Protein AF-A0A8T4FN32-F1 (afdb_monomer)

Structure (mmCIF, N/CA/C/O backbone):
data_AF-A0A8T4FN32-F1
#
_entry.id   AF-A0A8T4FN32-F1
#
loop_
_atom_site.group_PDB
_atom_site.id
_atom_site.type_symbol
_atom_site.label_atom_id
_atom_site.label_alt_id
_atom_site.label_comp_id
_atom_site.label_asym_id
_atom_site.label_entity_id
_atom_site.label_seq_id
_atom_site.pd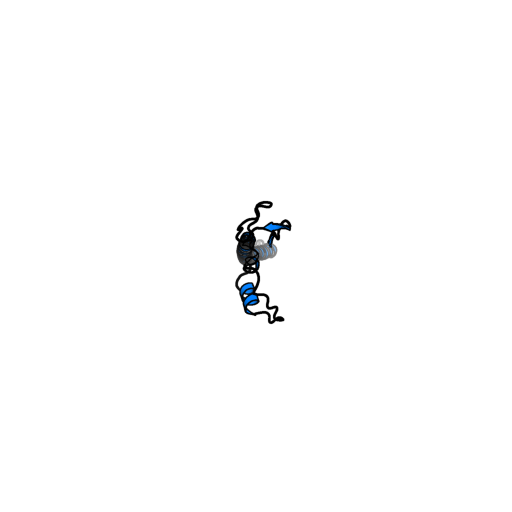bx_PDB_ins_code
_atom_site.Cartn_x
_atom_site.Cartn_y
_atom_site.Cartn_z
_atom_site.occupancy
_atom_site.B_iso_or_equiv
_atom_site.auth_seq_id
_atom_site.auth_comp_id
_atom_site.auth_asym_id
_atom_site.auth_atom_id
_atom_site.pdbx_PDB_model_num
ATOM 1 N N . MET A 1 1 ? -33.193 8.439 41.898 1.00 77.38 1 MET A N 1
ATOM 2 C CA . MET A 1 1 ? -31.961 8.745 41.119 1.00 77.38 1 MET A CA 1
ATOM 3 C C . MET A 1 1 ? -32.369 9.491 39.854 1.00 77.38 1 MET A C 1
ATOM 5 O O . MET A 1 1 ? -33.522 9.363 39.480 1.00 77.38 1 MET A O 1
ATOM 9 N N . TYR A 1 2 ? -31.509 10.287 39.215 1.00 87.06 2 TYR A N 1
ATOM 10 C CA . TYR A 1 2 ? -31.891 11.046 38.011 1.00 87.06 2 TYR A CA 1
ATOM 11 C C . TYR A 1 2 ? -31.246 10.456 36.755 1.00 87.06 2 TYR A C 1
ATOM 13 O O . TYR A 1 2 ? -30.121 9.967 36.799 1.00 87.06 2 TYR A O 1
ATOM 21 N N . CYS A 1 3 ? -31.955 10.499 35.629 1.00 88.06 3 CYS A N 1
ATOM 22 C CA . CYS A 1 3 ? -31.446 10.045 34.343 1.00 88.06 3 CYS A CA 1
ATOM 23 C C . CYS A 1 3 ? -30.294 10.951 33.878 1.00 88.06 3 CYS A C 1
ATOM 25 O O . CYS A 1 3 ? -30.522 12.149 33.706 1.00 88.06 3 CYS A O 1
ATOM 27 N N . PRO A 1 4 ? -29.101 10.409 33.572 1.00 84.56 4 PRO A N 1
ATOM 28 C CA . PRO A 1 4 ? -27.959 11.215 33.132 1.00 84.56 4 PRO A CA 1
ATOM 29 C C . PRO A 1 4 ? -28.173 11.864 31.758 1.00 84.56 4 PRO A C 1
ATOM 31 O O . PRO A 1 4 ? -27.468 12.800 31.405 1.00 84.56 4 PRO A O 1
ATOM 34 N N . ASN A 1 5 ? -29.149 11.383 30.981 1.00 85.56 5 ASN A N 1
ATOM 35 C CA . ASN A 1 5 ? -29.439 11.917 29.653 1.00 85.56 5 ASN A CA 1
ATOM 36 C C . ASN A 1 5 ? -30.462 13.068 29.665 1.00 85.56 5 ASN A C 1
ATOM 38 O O . ASN A 1 5 ? -30.342 14.000 28.883 1.00 85.56 5 ASN A O 1
ATOM 42 N N . CYS A 1 6 ? -31.494 13.007 30.515 1.00 90.69 6 CYS A N 1
ATOM 43 C CA . CYS A 1 6 ? -32.587 13.995 30.485 1.00 90.69 6 CYS A CA 1
ATOM 44 C C . CYS A 1 6 ? -32.938 14.616 31.841 1.00 90.69 6 CYS A C 1
ATOM 46 O O . CYS A 1 6 ? -33.849 15.434 31.912 1.00 90.69 6 CYS A O 1
ATOM 48 N N . GLY A 1 7 ? -32.264 14.215 32.921 1.00 90.00 7 GLY A N 1
ATOM 49 C CA . GLY A 1 7 ? -32.488 14.751 34.262 1.00 90.00 7 GLY A CA 1
ATOM 50 C C . GLY A 1 7 ? -33.802 14.327 34.922 1.00 90.00 7 GLY A C 1
ATOM 51 O O . GLY A 1 7 ? -34.095 14.794 36.015 1.00 90.00 7 GLY A O 1
ATOM 52 N N . LYS A 1 8 ? -34.606 13.447 34.305 1.00 92.06 8 LYS A N 1
ATOM 53 C CA . LYS A 1 8 ? -35.850 12.953 34.915 1.00 92.06 8 LYS A CA 1
ATOM 54 C C . LYS A 1 8 ? -35.562 11.967 36.042 1.00 92.06 8 LYS A C 1
ATOM 56 O O . LYS A 1 8 ? -34.623 11.181 35.951 1.00 92.06 8 LYS A O 1
ATOM 61 N N . GLU A 1 9 ? -36.391 11.985 37.075 1.00 91.69 9 GLU A N 1
ATOM 62 C CA . GLU A 1 9 ? -36.331 11.017 38.165 1.00 91.69 9 GLU A CA 1
ATOM 63 C C . GLU A 1 9 ? -36.621 9.588 37.670 1.00 91.69 9 GLU A C 1
ATOM 65 O O . GLU A 1 9 ? -37.511 9.359 36.848 1.00 91.69 9 GLU A O 1
ATOM 70 N N . LEU A 1 10 ? -35.816 8.646 38.150 1.00 89.38 10 LEU A N 1
ATOM 71 C CA . LEU A 1 10 ? -35.876 7.213 37.890 1.00 8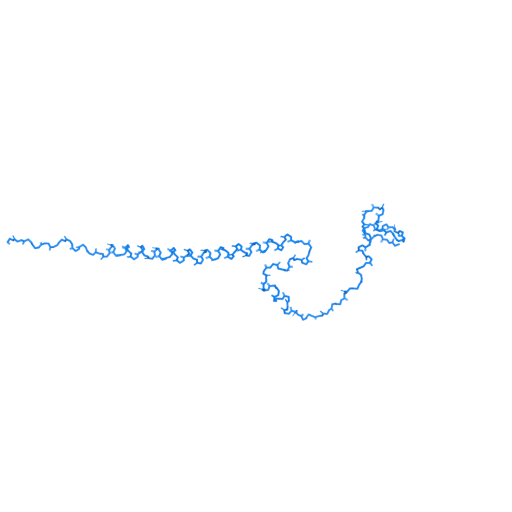9.38 10 LEU A CA 1
ATOM 72 C C . LEU A 1 10 ? -36.175 6.486 39.200 1.00 89.38 10 LEU A C 1
ATOM 74 O O . LEU A 1 10 ? -35.584 6.804 40.246 1.00 89.38 10 LEU A O 1
ATOM 78 N N . GLY A 1 11 ? -37.050 5.489 39.108 1.00 84.25 11 GLY A N 1
ATOM 79 C CA . GLY A 1 11 ? -37.369 4.575 40.189 1.00 84.25 11 GLY A CA 1
ATOM 80 C C . GLY A 1 11 ? -36.252 3.550 40.416 1.00 84.25 11 GLY A C 1
ATOM 81 O O . GLY A 1 11 ? -35.475 3.253 39.506 1.00 84.25 11 GLY A O 1
ATOM 82 N N . PRO A 1 12 ? -36.128 3.008 41.638 1.00 78.94 12 PRO A N 1
ATOM 83 C CA . PRO A 1 12 ? -35.139 1.980 41.947 1.00 78.94 12 PRO A CA 1
ATOM 84 C C . PRO A 1 12 ? -35.393 0.719 41.106 1.00 78.94 12 PRO A C 1
ATOM 86 O O . PRO A 1 12 ? -36.470 0.136 41.175 1.00 78.94 12 PRO A O 1
ATOM 89 N N . GLY A 1 13 ? -34.391 0.300 40.327 1.00 77.88 13 GLY A N 1
ATOM 90 C CA . GLY A 1 13 ? -34.471 -0.885 39.461 1.00 77.88 13 GLY A CA 1
ATOM 91 C C . GLY A 1 13 ? -34.946 -0.626 38.026 1.00 77.88 13 GLY A C 1
ATOM 92 O O . GLY A 1 13 ? -35.040 -1.577 37.252 1.00 77.88 13 GLY A O 1
ATOM 93 N N . ASP A 1 14 ? -35.211 0.626 37.641 1.00 81.69 14 ASP A N 1
ATOM 94 C CA . ASP A 1 14 ? -35.498 0.959 36.243 1.00 81.69 14 ASP A CA 1
ATOM 95 C C . ASP A 1 14 ? -34.281 0.642 35.362 1.00 81.69 14 ASP A C 1
ATOM 97 O O . ASP A 1 14 ? -33.182 1.123 35.621 1.00 81.69 14 ASP A O 1
ATOM 101 N N . VAL A 1 15 ? -34.476 -0.146 34.299 1.00 85.69 15 VAL A N 1
ATOM 102 C CA . VAL A 1 15 ? -33.427 -0.461 33.302 1.00 85.69 15 VAL A CA 1
ATOM 103 C C . VAL A 1 15 ? -33.364 0.615 32.209 1.00 85.69 15 VAL A C 1
ATOM 105 O O . VAL A 1 1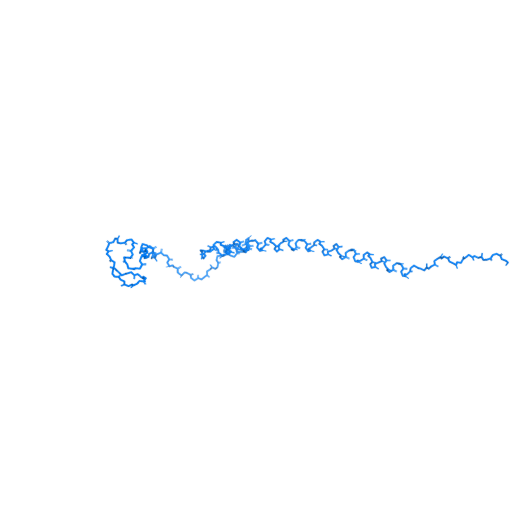5 ? -32.307 0.876 31.630 1.00 85.69 15 VAL A O 1
ATOM 108 N N . TYR A 1 16 ? -34.478 1.315 31.974 1.00 90.25 16 TYR A N 1
ATOM 109 C CA . TYR A 1 16 ? -34.620 2.359 30.960 1.00 90.25 16 TYR A CA 1
ATOM 110 C C . TYR A 1 16 ? -35.338 3.583 31.522 1.00 90.25 16 TYR A C 1
ATOM 112 O O . TYR A 1 16 ? -36.252 3.473 32.334 1.00 90.25 16 TYR A O 1
ATOM 120 N N . CYS A 1 17 ? -34.982 4.769 31.032 1.00 90.50 17 CYS A N 1
ATOM 121 C CA . CYS A 1 17 ? -35.715 5.984 31.361 1.00 90.50 17 CYS A CA 1
ATOM 122 C C . CYS A 1 17 ? -37.043 6.049 30.592 1.00 90.50 17 CYS A C 1
ATOM 124 O O . CYS A 1 17 ? -37.036 6.174 29.371 1.00 90.50 17 CYS A O 1
ATOM 126 N N . GLY A 1 18 ? -38.184 6.100 31.284 1.00 88.06 18 GLY A N 1
ATOM 127 C CA . GLY A 1 18 ? -39.513 6.233 30.660 1.00 88.06 18 GLY A CA 1
ATOM 128 C C . GLY A 1 18 ? -39.807 7.579 29.971 1.00 88.06 18 GLY A C 1
ATOM 129 O O . GLY A 1 18 ? -40.961 7.870 29.676 1.00 88.06 18 GLY A O 1
ATOM 130 N N . ASN A 1 19 ? -38.805 8.442 29.777 1.00 91.12 19 ASN A N 1
ATOM 131 C CA . ASN A 1 19 ? -38.953 9.738 29.105 1.00 91.12 19 ASN A CA 1
ATOM 132 C C . ASN A 1 19 ? -38.078 9.864 27.862 1.00 91.12 19 ASN A C 1
ATOM 134 O O . ASN A 1 19 ? -38.567 10.256 26.812 1.00 91.12 19 ASN A O 1
ATOM 138 N N . CYS A 1 20 ? -36.791 9.529 27.974 1.00 90.75 20 CYS A N 1
ATOM 139 C CA . CYS A 1 20 ? -35.865 9.560 26.840 1.00 90.75 20 CYS A CA 1
ATOM 140 C C . CYS A 1 20 ? -35.550 8.170 26.271 1.00 90.75 20 CYS A C 1
ATOM 142 O O . CYS A 1 20 ? -34.800 8.081 25.305 1.00 90.75 20 CYS A O 1
ATOM 144 N N . PHE A 1 21 ? -36.094 7.101 26.867 1.00 88.88 21 PHE A N 1
ATOM 145 C CA . PHE A 1 21 ? -35.932 5.701 26.454 1.00 88.88 21 PHE A CA 1
ATOM 146 C C . PHE A 1 21 ? -34.476 5.203 26.402 1.00 88.88 21 PHE A C 1
ATOM 148 O O . PHE A 1 21 ? -34.177 4.190 25.775 1.00 88.88 21 PHE A O 1
ATOM 155 N N . VAL A 1 22 ? -33.560 5.884 27.100 1.00 88.50 22 VAL A N 1
ATOM 156 C CA . VAL A 1 22 ? -32.151 5.478 27.224 1.00 88.50 22 VAL A CA 1
ATOM 157 C C . VAL A 1 22 ? -31.974 4.477 28.364 1.00 88.50 22 VAL A C 1
ATOM 159 O O . VAL A 1 22 ? -32.567 4.642 29.432 1.00 88.50 22 VAL A O 1
ATOM 162 N N . ALA A 1 23 ? -31.139 3.459 28.137 1.00 88.56 23 ALA A N 1
ATOM 163 C CA . ALA A 1 23 ? -30.763 2.462 29.136 1.00 88.56 23 ALA A CA 1
ATOM 164 C C . ALA A 1 23 ? -29.879 3.078 30.231 1.00 88.56 23 ALA A C 1
ATOM 166 O O . ALA A 1 23 ? -28.810 3.628 29.950 1.00 88.56 23 ALA A O 1
ATOM 167 N N . VAL A 1 24 ? -30.309 2.964 31.484 1.00 81.00 24 VAL A N 1
ATOM 168 C CA . VAL A 1 24 ? -29.621 3.571 32.636 1.00 81.00 24 VAL A CA 1
ATOM 169 C C . VAL A 1 24 ? -28.573 2.636 33.244 1.00 81.00 24 VAL A C 1
ATOM 171 O O . VAL A 1 24 ? -27.625 3.098 33.873 1.00 81.00 24 VAL A O 1
ATOM 174 N N . GLU A 1 25 ? -28.664 1.337 32.950 1.00 70.56 25 GLU A N 1
ATOM 175 C CA . GLU A 1 25 ? -27.699 0.306 33.359 1.00 70.56 25 GLU A CA 1
ATOM 176 C C . GLU A 1 25 ? -26.282 0.563 32.807 1.00 70.56 25 GLU A C 1
ATOM 178 O O . GLU A 1 25 ? -25.285 0.256 33.454 1.00 70.56 25 GLU A O 1
ATOM 183 N N . SER A 1 26 ? -26.171 1.254 31.665 1.00 60.50 26 SER A N 1
ATOM 184 C CA . SER A 1 26 ? -24.887 1.616 31.034 1.00 60.50 26 SER A C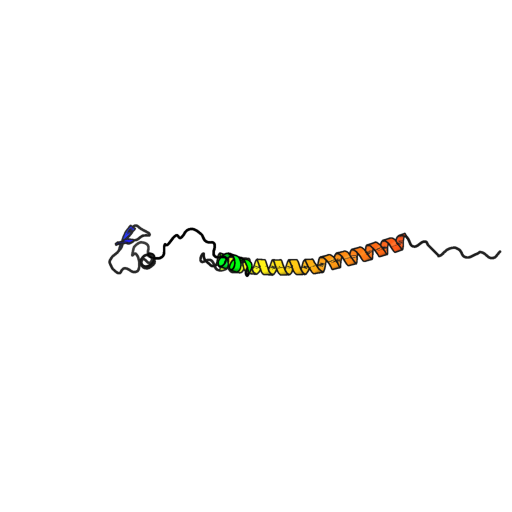A 1
ATOM 185 C C . SER A 1 26 ? -24.038 2.638 31.815 1.00 60.50 26 SER A C 1
ATOM 187 O O . SER A 1 26 ? -22.888 2.909 31.442 1.00 60.50 26 SER A O 1
ATOM 189 N N . TYR A 1 27 ? -24.597 3.204 32.888 1.00 60.41 27 TYR A N 1
ATOM 190 C CA . TYR A 1 27 ? -23.940 4.173 33.765 1.00 60.41 27 TYR A CA 1
ATOM 191 C C . TYR A 1 27 ? -23.664 3.621 35.171 1.00 60.41 27 TYR A C 1
ATOM 193 O O . TYR A 1 27 ? -22.790 4.147 35.848 1.00 60.41 27 TYR A O 1
ATOM 201 N N . ALA A 1 28 ? -24.345 2.549 35.594 1.00 56.59 28 ALA A N 1
ATOM 202 C CA . ALA A 1 28 ? -24.200 1.963 36.933 1.00 56.59 28 ALA A CA 1
ATOM 203 C C . ALA A 1 28 ? -22.960 1.054 37.091 1.00 56.59 28 ALA A C 1
ATOM 205 O O . ALA A 1 28 ? -22.708 0.545 38.177 1.00 56.59 28 ALA A O 1
ATOM 206 N N . GLY A 1 29 ? -22.183 0.858 36.021 1.00 49.16 29 GLY A N 1
ATOM 207 C CA . GLY A 1 29 ? -20.968 0.035 36.011 1.00 49.16 29 GLY A CA 1
ATOM 208 C C . GLY A 1 29 ? -19.729 0.758 35.482 1.00 49.16 29 GLY A C 1
ATOM 209 O O . GLY A 1 29 ? -18.856 0.109 34.914 1.00 49.16 29 GLY A O 1
ATOM 210 N N . ARG A 1 30 ? -19.672 2.096 35.578 1.00 50.19 30 ARG A N 1
ATOM 211 C CA . ARG A 1 30 ? -18.551 2.893 35.045 1.00 50.19 30 ARG A CA 1
ATOM 212 C C . ARG A 1 30 ? -17.786 3.699 36.096 1.00 50.19 30 ARG A C 1
ATOM 214 O O . ARG A 1 30 ? -17.154 4.693 35.755 1.00 50.19 30 ARG A O 1
ATOM 221 N N . GLU A 1 31 ? -17.811 3.240 37.340 1.00 53.59 31 GLU A N 1
ATOM 222 C CA . GLU A 1 31 ? -16.850 3.647 38.361 1.00 53.59 31 GLU A CA 1
ATOM 223 C C . GLU A 1 31 ? -15.939 2.454 38.676 1.00 53.59 31 GLU A C 1
ATOM 225 O O . GLU A 1 31 ? -16.408 1.327 38.796 1.00 53.59 31 GLU A O 1
ATOM 230 N N . GLU A 1 32 ? -14.639 2.746 38.759 1.00 52.31 32 GLU A N 1
ATOM 231 C CA . GLU A 1 32 ? -13.499 1.843 38.984 1.00 52.31 32 GLU A CA 1
ATOM 232 C C . GLU A 1 32 ? -12.828 1.225 37.738 1.00 52.31 32 GLU A C 1
ATOM 234 O O . GLU A 1 32 ? -12.847 0.020 37.504 1.00 52.31 32 GLU A O 1
ATOM 239 N N . LYS A 1 33 ? -12.134 2.075 36.964 1.00 35.09 33 LYS A N 1
ATOM 240 C CA . LYS A 1 33 ? -10.664 1.976 36.836 1.00 35.09 33 LYS A CA 1
ATOM 241 C C . LYS A 1 33 ? -10.094 3.265 36.240 1.00 35.09 33 LYS A C 1
ATOM 243 O O . LYS A 1 33 ? -9.729 3.333 35.069 1.00 35.09 33 LYS A O 1
ATOM 248 N N . GLU A 1 34 ? -10.044 4.301 37.064 1.00 49.97 34 GLU A N 1
ATOM 249 C CA . GLU A 1 34 ? -9.196 5.459 36.815 1.00 49.97 34 GLU A CA 1
ATOM 250 C C . GLU A 1 34 ? -7.996 5.340 37.757 1.00 49.97 34 GLU A C 1
ATOM 252 O O . GLU A 1 34 ? -8.104 5.585 38.952 1.00 49.97 34 GLU A O 1
ATOM 257 N N . GLU A 1 35 ? -6.853 4.921 37.220 1.00 41.19 35 GLU A N 1
ATOM 258 C CA . GLU A 1 35 ? -5.566 5.260 37.814 1.00 41.19 35 GLU A CA 1
ATOM 259 C C . GLU A 1 35 ? -4.693 5.822 36.697 1.00 41.19 35 GLU A C 1
ATOM 261 O O . GLU A 1 35 ? -4.174 5.120 35.827 1.00 41.19 35 GLU A O 1
ATOM 266 N N . VAL A 1 36 ? -4.633 7.150 36.687 1.00 45.81 36 VAL A N 1
ATOM 267 C CA . VAL A 1 36 ? -3.686 7.945 35.921 1.00 45.81 36 VAL A CA 1
ATOM 268 C C . VAL A 1 36 ? -2.321 7.765 36.584 1.00 45.81 36 VAL A C 1
ATOM 270 O O . VAL A 1 36 ? -1.969 8.508 37.497 1.00 45.81 36 VAL A O 1
ATOM 273 N N . GLU A 1 37 ? -1.540 6.788 36.119 1.00 41.56 37 GLU A N 1
ATOM 274 C CA . GLU A 1 37 ? -0.101 6.748 36.382 1.00 41.56 37 GLU A CA 1
ATOM 275 C C . GLU A 1 37 ? 0.661 7.414 35.223 1.00 41.56 37 GLU A C 1
ATOM 277 O O . GLU A 1 37 ? 0.507 7.105 34.039 1.00 41.56 37 GLU A O 1
ATOM 282 N N . LYS A 1 38 ? 1.468 8.402 35.600 1.00 34.69 38 LYS A N 1
ATOM 283 C CA . LYS A 1 38 ? 2.406 9.191 34.794 1.00 34.69 38 LYS A CA 1
ATOM 284 C C . LYS A 1 38 ? 3.332 8.284 33.944 1.00 34.69 38 LYS A C 1
ATOM 286 O O . LYS A 1 38 ? 3.677 7.185 34.360 1.00 34.69 38 LYS A O 1
ATOM 291 N N . PRO A 1 39 ? 3.747 8.722 32.739 1.00 50.75 39 PRO A N 1
ATOM 292 C CA . PRO A 1 39 ? 3.841 7.865 31.570 1.00 50.75 39 PRO A CA 1
ATOM 293 C C . PRO A 1 39 ? 5.163 7.104 31.522 1.00 50.75 39 PRO A C 1
ATOM 295 O O . PRO A 1 39 ? 6.231 7.689 31.353 1.00 50.75 39 PRO A O 1
ATOM 298 N N . SER A 1 40 ? 5.081 5.781 31.548 1.00 46.03 40 SER A N 1
ATOM 299 C CA . SER A 1 40 ? 6.046 4.951 30.840 1.00 46.03 40 SER A CA 1
ATOM 300 C C . SER A 1 40 ? 5.320 4.411 29.619 1.00 46.03 40 SER A C 1
ATOM 302 O O . SER A 1 40 ? 4.383 3.627 29.716 1.00 46.03 40 SER A O 1
ATOM 304 N N . ILE A 1 41 ? 5.677 4.939 28.450 1.00 52.22 41 ILE A N 1
ATOM 305 C CA . ILE A 1 41 ? 5.180 4.447 27.167 1.00 52.22 41 ILE A CA 1
ATOM 306 C C . ILE A 1 41 ? 5.479 2.943 27.145 1.00 52.22 41 ILE A C 1
ATOM 308 O O . ILE A 1 41 ? 6.660 2.579 27.136 1.00 52.22 41 ILE A O 1
ATOM 312 N N . PRO A 1 42 ? 4.469 2.054 27.161 1.00 48.97 42 PRO A N 1
ATOM 313 C CA . PRO A 1 42 ? 4.745 0.641 27.055 1.00 48.97 42 PRO A CA 1
ATOM 314 C C . PRO A 1 42 ? 5.252 0.447 25.634 1.00 48.97 42 PRO A C 1
ATOM 316 O O . PRO A 1 42 ? 4.512 0.623 24.664 1.00 48.97 42 PRO A O 1
ATOM 319 N N . ALA A 1 43 ? 6.530 0.096 25.504 1.00 53.81 43 ALA A N 1
ATOM 320 C CA . ALA A 1 43 ? 7.152 -0.245 24.229 1.00 53.81 43 ALA A CA 1
ATOM 321 C C . ALA A 1 43 ? 6.284 -1.234 23.423 1.00 53.81 43 ALA A C 1
ATOM 323 O O . ALA A 1 43 ? 6.289 -1.197 22.199 1.00 53.81 43 ALA A O 1
ATOM 324 N N . GLY A 1 44 ? 5.449 -2.034 24.098 1.00 53.31 44 GLY A N 1
ATOM 325 C CA . GLY A 1 44 ? 4.443 -2.906 23.495 1.00 53.31 44 GLY A CA 1
ATOM 326 C C . GLY A 1 44 ? 3.400 -2.214 22.609 1.00 53.31 44 GLY A C 1
ATOM 327 O O . GLY A 1 44 ? 3.034 -2.792 21.597 1.00 53.31 44 GLY A O 1
ATOM 328 N N . ALA A 1 45 ? 2.950 -0.989 22.907 1.00 49.16 45 ALA A N 1
ATOM 329 C CA . ALA A 1 45 ? 1.971 -0.275 22.072 1.00 49.16 45 ALA A CA 1
ATOM 330 C C . ALA A 1 45 ? 2.607 0.294 20.793 1.00 49.16 45 ALA A C 1
ATOM 332 O O . ALA A 1 45 ? 1.983 0.318 19.730 1.00 49.16 45 ALA A O 1
ATOM 333 N N . VAL A 1 46 ? 3.878 0.692 20.884 1.00 53.62 46 VAL A N 1
ATOM 334 C CA . VAL A 1 46 ? 4.690 1.103 19.733 1.0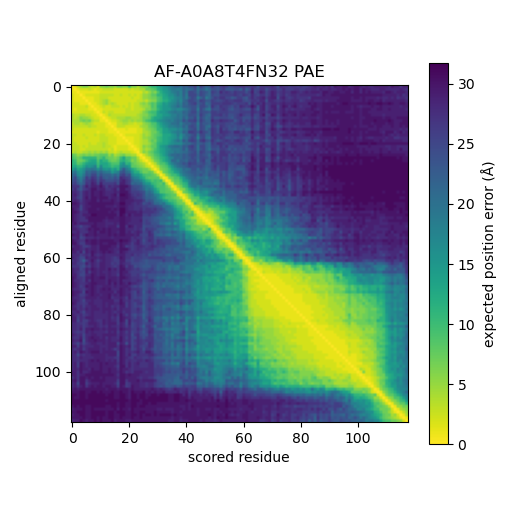0 53.62 46 VAL A CA 1
ATOM 335 C C . VAL A 1 46 ? 5.049 -0.115 18.886 1.00 53.62 46 VAL A C 1
ATOM 337 O O . VAL A 1 46 ? 4.904 -0.049 17.674 1.00 53.62 46 VAL A O 1
ATOM 340 N N . LEU A 1 47 ? 5.411 -1.247 19.500 1.00 52.28 47 LEU A N 1
ATOM 341 C CA . LEU A 1 47 ? 5.645 -2.522 18.811 1.00 52.28 47 LEU A CA 1
ATOM 342 C C . LEU A 1 47 ? 4.375 -3.064 18.140 1.00 52.28 47 LEU A C 1
ATOM 344 O O . LEU A 1 47 ? 4.449 -3.504 16.999 1.00 52.28 47 LEU A O 1
ATOM 348 N N . LEU A 1 48 ? 3.202 -2.968 18.774 1.00 49.81 48 LEU A N 1
ATOM 349 C CA . LEU A 1 48 ? 1.928 -3.324 18.135 1.00 49.81 48 LEU A CA 1
ATOM 350 C C . LEU A 1 48 ? 1.596 -2.396 16.956 1.00 49.81 48 LEU A C 1
ATOM 352 O O . LEU A 1 48 ? 1.055 -2.854 15.953 1.00 49.81 48 LEU A O 1
ATOM 356 N N . SER A 1 49 ? 1.952 -1.112 17.063 1.00 54.06 49 SER A N 1
ATOM 357 C CA . SER A 1 49 ? 1.776 -0.122 15.989 1.00 54.06 49 SER A CA 1
ATOM 358 C C . SER A 1 49 ? 2.811 -0.271 14.865 1.00 54.06 49 SER A C 1
ATOM 360 O O . SER A 1 49 ? 2.523 0.094 13.728 1.00 54.06 49 SER A O 1
ATOM 362 N N . LEU A 1 50 ? 3.997 -0.820 15.167 1.00 55.97 50 LEU A N 1
ATOM 363 C CA . LEU A 1 50 ? 5.065 -1.104 14.202 1.00 55.97 50 LEU A CA 1
ATOM 364 C C . LEU A 1 50 ? 4.842 -2.421 13.447 1.00 55.97 50 LEU A C 1
ATOM 366 O O . LEU A 1 50 ? 5.227 -2.517 12.287 1.00 55.97 50 LEU A O 1
ATOM 370 N N . ILE A 1 51 ? 4.261 -3.437 14.098 1.00 60.38 51 ILE A N 1
ATOM 371 C CA . ILE A 1 51 ? 4.092 -4.783 13.525 1.00 60.38 51 ILE A CA 1
ATOM 372 C C . ILE A 1 51 ? 2.838 -4.870 12.634 1.00 60.38 51 ILE A C 1
ATOM 374 O O . ILE A 1 51 ? 2.853 -5.616 11.658 1.00 60.38 51 ILE A O 1
ATOM 378 N N . LEU A 1 52 ? 1.783 -4.081 12.898 1.00 58.88 52 LEU A N 1
ATOM 379 C CA . LEU A 1 52 ? 0.629 -3.939 12.000 1.00 58.88 52 LEU A CA 1
ATOM 380 C C . LEU A 1 52 ? 0.228 -2.462 11.835 1.00 58.88 52 LEU A C 1
ATOM 382 O O . LEU A 1 52 ? -0.405 -1.898 12.736 1.00 58.88 52 LEU A O 1
ATOM 386 N N . PRO A 1 53 ? 0.491 -1.834 10.675 1.00 50.09 53 PRO A N 1
ATOM 387 C CA . PRO A 1 53 ? -0.113 -0.549 10.351 1.00 50.09 53 PRO A CA 1
ATOM 388 C C . PRO A 1 53 ? -1.643 -0.711 10.354 1.00 50.09 53 PRO A C 1
ATOM 390 O O . PRO A 1 53 ? -2.205 -1.328 9.451 1.00 50.09 53 PRO A O 1
ATOM 393 N N . GLY A 1 54 ? -2.324 -0.196 11.385 1.00 54.53 54 GLY A N 1
ATOM 394 C CA . GLY A 1 54 ? -3.795 -0.165 11.448 1.00 54.53 54 GLY A CA 1
ATOM 395 C C . GLY A 1 54 ? -4.458 -0.652 12.739 1.00 54.53 54 GLY A C 1
ATOM 396 O O . GLY A 1 54 ? -5.648 -0.400 12.921 1.00 54.53 54 GLY A O 1
ATOM 397 N N . MET A 1 55 ? -3.734 -1.266 13.683 1.00 53.31 55 MET A N 1
ATOM 398 C CA . MET A 1 55 ? -4.357 -1.754 14.932 1.00 53.31 55 MET A CA 1
ATOM 399 C C . MET A 1 55 ? -4.695 -0.659 15.962 1.00 53.31 55 MET A C 1
ATOM 401 O O . MET A 1 55 ? -5.415 -0.927 16.921 1.00 53.31 55 MET A O 1
ATOM 405 N N . GLY A 1 56 ? -4.264 0.589 15.748 1.00 50.19 56 GLY A N 1
ATOM 406 C CA . GLY A 1 56 ? -4.613 1.729 16.611 1.00 50.19 56 GLY A CA 1
ATOM 407 C C . GLY A 1 56 ? -6.059 2.231 16.467 1.00 50.19 56 GLY A C 1
ATOM 408 O O . GLY A 1 56 ? -6.538 2.966 17.324 1.00 50.19 56 GLY A O 1
ATOM 409 N N . GLY A 1 57 ? -6.778 1.836 15.407 1.00 48.22 57 GLY A N 1
ATOM 410 C CA . GLY A 1 57 ? -8.144 2.309 15.127 1.00 48.22 57 GLY A CA 1
ATOM 411 C C . GLY A 1 57 ? -9.270 1.480 15.756 1.00 48.22 57 GLY A C 1
ATOM 412 O O . GLY A 1 57 ? -10.430 1.879 15.694 1.00 48.22 57 GLY A O 1
ATOM 413 N N . VAL A 1 58 ? -8.962 0.322 16.349 1.00 51.78 58 VAL A N 1
ATOM 414 C CA . VAL A 1 58 ? -9.982 -0.619 16.855 1.00 51.78 58 VAL A CA 1
ATOM 415 C C . VAL A 1 58 ? -10.513 -0.215 18.238 1.00 51.78 58 VAL A C 1
ATOM 417 O O . VAL A 1 58 ? -11.621 -0.593 18.610 1.00 5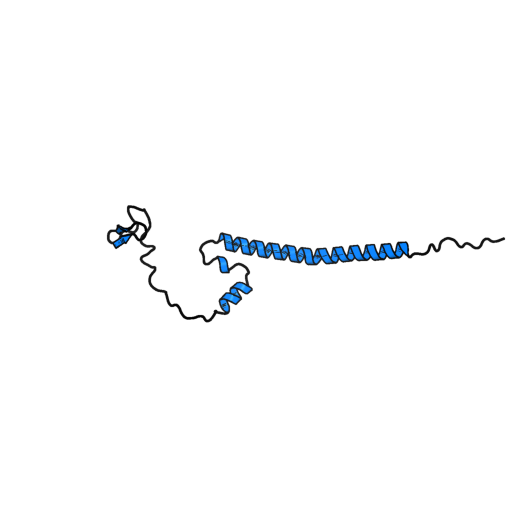1.78 58 VAL A O 1
ATOM 420 N N . VAL A 1 59 ? -9.785 0.624 18.979 1.00 53.72 59 VAL A N 1
ATOM 421 C CA . VAL A 1 59 ? -10.123 0.961 20.375 1.00 53.72 59 VAL A CA 1
ATOM 422 C C . VAL A 1 59 ? -11.230 2.029 20.488 1.00 53.72 59 VAL A C 1
ATOM 424 O O . VAL A 1 59 ? -11.801 2.212 21.555 1.00 53.72 59 VAL A O 1
ATOM 427 N N . THR A 1 60 ? -11.622 2.688 19.390 1.00 50.16 60 THR A N 1
ATOM 428 C CA . THR A 1 60 ? -12.668 3.738 19.383 1.00 50.16 60 THR A CA 1
ATOM 429 C C . THR A 1 60 ? -14.036 3.285 18.848 1.00 50.16 60 THR A C 1
ATOM 431 O O . THR A 1 60 ? -14.894 4.117 18.559 1.00 50.16 60 THR A O 1
ATOM 434 N N . GLY A 1 61 ? -14.290 1.975 18.732 1.00 55.03 61 GLY A N 1
ATOM 435 C CA . GLY A 1 61 ? -15.631 1.451 18.414 1.00 55.03 61 GLY A CA 1
ATOM 436 C C . GLY A 1 61 ? -16.063 1.595 16.946 1.00 55.03 61 GLY A C 1
ATOM 437 O O . GLY A 1 61 ? -17.248 1.490 16.636 1.00 55.03 61 GLY A O 1
ATOM 438 N N . ARG A 1 62 ? -15.120 1.824 16.021 1.00 56.56 62 ARG A N 1
ATOM 439 C CA . ARG A 1 62 ? -15.371 1.919 14.570 1.00 56.56 62 ARG A CA 1
ATOM 440 C C . ARG A 1 62 ? -14.494 0.925 13.787 1.00 56.56 62 ARG A C 1
ATOM 442 O O . ARG A 1 62 ? -13.460 1.323 13.249 1.00 56.56 62 ARG A O 1
ATOM 449 N N . PRO A 1 63 ? -14.906 -0.354 13.652 1.00 67.38 63 PRO A N 1
ATOM 450 C CA . PRO A 1 63 ? -14.105 -1.396 12.989 1.00 67.38 63 PRO A CA 1
ATOM 451 C C . PRO A 1 63 ? -13.819 -1.095 11.507 1.00 67.38 63 PRO A C 1
ATOM 453 O O . PRO A 1 63 ? -12.827 -1.560 10.951 1.00 67.38 63 PRO A O 1
ATOM 456 N N . VAL A 1 64 ? -14.648 -0.254 10.883 1.00 72.69 64 VAL A N 1
ATOM 457 C CA . VAL A 1 64 ? -14.523 0.169 9.481 1.00 72.69 64 VAL A CA 1
ATOM 458 C C . VAL A 1 64 ? -13.210 0.914 9.210 1.00 72.69 64 VAL A C 1
ATOM 460 O O . VAL A 1 64 ? -12.615 0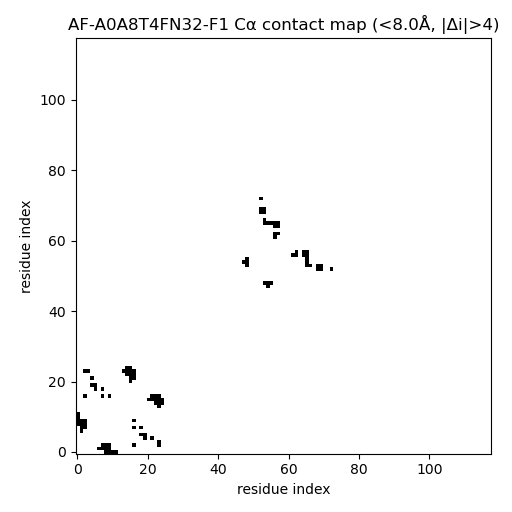.735 8.151 1.00 72.69 64 VAL A O 1
ATOM 463 N N . ILE A 1 65 ? -12.716 1.709 10.167 1.00 75.44 65 ILE A N 1
ATOM 464 C CA . ILE A 1 65 ? -11.481 2.493 9.992 1.00 75.44 65 ILE A CA 1
ATOM 465 C C . ILE A 1 65 ? -10.252 1.574 10.015 1.00 75.44 65 ILE A C 1
ATOM 467 O O . ILE A 1 65 ? -9.337 1.752 9.214 1.00 75.44 65 ILE A O 1
ATOM 471 N N . GLY A 1 66 ? -10.254 0.552 10.878 1.00 70.25 66 GLY A N 1
ATOM 472 C CA . GLY A 1 66 ? -9.173 -0.437 10.941 1.00 70.25 66 GLY A CA 1
ATOM 473 C C . GLY A 1 66 ? -9.041 -1.236 9.642 1.00 70.25 66 GLY A C 1
ATOM 474 O O . GLY A 1 66 ? -7.940 -1.378 9.113 1.00 70.25 66 GLY A O 1
ATOM 475 N N . VAL A 1 67 ? -10.168 -1.688 9.080 1.00 81.19 67 VAL A N 1
ATOM 476 C CA . VAL A 1 67 ? -10.185 -2.409 7.795 1.00 81.19 67 VAL A CA 1
ATOM 477 C C . VAL A 1 67 ? -9.716 -1.512 6.648 1.00 81.19 67 VAL A C 1
ATOM 479 O O . VAL A 1 67 ? -8.930 -1.958 5.817 1.00 81.19 67 VAL A O 1
ATOM 482 N N . LEU A 1 68 ? -10.123 -0.239 6.620 1.00 76.75 68 LEU A N 1
ATOM 483 C CA . LEU A 1 68 ? -9.671 0.721 5.605 1.00 76.75 68 LEU A CA 1
ATOM 484 C C . LEU A 1 68 ? -8.151 0.918 5.616 1.00 76.75 68 LEU A C 1
ATOM 486 O O . LEU A 1 68 ? -7.533 0.905 4.554 1.00 76.75 68 LEU A O 1
ATOM 490 N N . ILE A 1 69 ? -7.541 1.064 6.796 1.00 80.94 69 ILE A N 1
ATOM 491 C CA . ILE A 1 69 ? -6.086 1.251 6.918 1.00 80.94 69 ILE A CA 1
ATOM 492 C C . ILE A 1 69 ? -5.334 -0.021 6.502 1.00 80.94 69 ILE A C 1
ATOM 494 O O . ILE A 1 69 ? -4.317 0.069 5.814 1.00 80.94 69 ILE A O 1
ATOM 498 N N . LEU A 1 70 ? -5.848 -1.201 6.859 1.00 81.00 70 LEU A N 1
ATOM 499 C CA . LEU A 1 70 ? -5.261 -2.485 6.469 1.00 81.00 70 LEU A CA 1
ATOM 500 C C . LEU A 1 70 ? -5.336 -2.705 4.950 1.00 81.00 70 LEU A C 1
ATOM 502 O O . LEU A 1 70 ? -4.358 -3.103 4.325 1.00 81.00 70 LEU A O 1
ATOM 506 N N . VAL A 1 71 ? -6.474 -2.400 4.324 1.00 85.25 71 VAL A N 1
ATOM 507 C CA . VAL A 1 71 ? -6.613 -2.496 2.862 1.00 85.25 71 VAL A CA 1
ATOM 508 C C . VAL A 1 71 ? -5.698 -1.491 2.162 1.00 85.25 71 VAL A C 1
ATOM 510 O O . VAL A 1 71 ? -5.032 -1.844 1.188 1.00 85.25 71 VAL A O 1
ATOM 513 N N . ALA A 1 72 ? -5.614 -0.259 2.669 1.00 84.88 72 ALA A N 1
ATOM 514 C CA . ALA A 1 72 ? -4.741 0.767 2.110 1.00 84.88 72 ALA A CA 1
ATOM 515 C C . ALA A 1 72 ? -3.255 0.382 2.199 1.00 84.88 72 ALA A C 1
ATOM 517 O O . ALA A 1 72 ? -2.514 0.606 1.242 1.00 84.88 72 ALA A O 1
ATOM 518 N N . SER A 1 73 ? -2.814 -0.231 3.303 1.00 84.88 73 SER A N 1
ATOM 519 C CA . SER A 1 73 ? -1.422 -0.666 3.465 1.00 84.88 73 SER A CA 1
ATOM 520 C C . SER A 1 73 ? -1.065 -1.827 2.533 1.00 84.88 73 SER A C 1
ATOM 522 O O . SER A 1 73 ? -0.013 -1.788 1.895 1.00 84.88 73 SER A O 1
ATOM 524 N N . ILE A 1 74 ? -1.961 -2.806 2.360 1.00 88.00 74 ILE A N 1
ATOM 525 C CA . ILE A 1 74 ? -1.781 -3.889 1.379 1.00 88.00 74 ILE A CA 1
ATOM 526 C C . ILE A 1 74 ? -1.720 -3.324 -0.043 1.00 88.00 74 ILE A C 1
ATOM 528 O O . ILE A 1 74 ? -0.818 -3.671 -0.804 1.00 88.00 74 ILE A O 1
ATOM 532 N N . ALA A 1 75 ? -2.642 -2.427 -0.405 1.00 88.56 75 ALA A N 1
ATOM 533 C CA . ALA A 1 75 ? -2.654 -1.806 -1.726 1.00 88.56 75 ALA A CA 1
ATOM 534 C C . ALA A 1 75 ? -1.364 -1.014 -1.991 1.00 88.56 75 ALA A C 1
ATOM 536 O O . ALA A 1 75 ? -0.765 -1.153 -3.057 1.00 88.56 75 ALA A O 1
ATOM 537 N N . ALA A 1 76 ? -0.890 -0.239 -1.012 1.00 90.31 76 ALA A N 1
ATOM 538 C CA . ALA A 1 76 ? 0.361 0.504 -1.119 1.00 90.31 76 ALA A CA 1
ATOM 539 C C . ALA A 1 76 ? 1.573 -0.422 -1.307 1.00 90.31 76 ALA A C 1
ATOM 541 O O . ALA A 1 76 ? 2.425 -0.143 -2.149 1.00 90.31 76 ALA A O 1
ATOM 542 N N . LEU A 1 77 ? 1.633 -1.547 -0.583 1.00 90.94 77 LEU A N 1
ATOM 543 C CA . LEU A 1 77 ? 2.691 -2.548 -0.749 1.00 90.94 77 LEU A CA 1
ATOM 544 C C . LEU A 1 77 ? 2.668 -3.185 -2.142 1.00 90.94 77 LEU A C 1
ATOM 546 O O . LEU A 1 77 ? 3.718 -3.318 -2.766 1.00 90.94 77 LEU A O 1
ATOM 550 N N . LEU A 1 78 ? 1.487 -3.534 -2.659 1.00 91.44 78 LEU A N 1
ATOM 551 C CA . LEU A 1 78 ? 1.350 -4.088 -4.008 1.00 91.44 78 LEU A CA 1
ATOM 552 C C . LEU A 1 78 ? 1.796 -3.088 -5.080 1.00 91.44 78 LEU A C 1
ATOM 554 O O . LEU A 1 78 ? 2.526 -3.457 -5.999 1.00 91.44 78 LEU A O 1
ATOM 558 N N . VAL A 1 79 ? 1.413 -1.816 -4.942 1.00 93.94 79 VAL A N 1
ATOM 559 C CA . VAL A 1 79 ? 1.840 -0.747 -5.856 1.00 93.94 79 VAL A CA 1
ATOM 560 C C . VAL A 1 79 ? 3.351 -0.530 -5.778 1.00 93.94 79 VAL A C 1
ATOM 562 O O . VAL A 1 79 ? 3.995 -0.396 -6.817 1.00 93.94 79 VAL A O 1
ATOM 565 N N . ALA A 1 80 ? 3.933 -0.542 -4.578 1.00 92.12 80 ALA A N 1
ATOM 566 C CA . ALA A 1 80 ? 5.374 -0.400 -4.385 1.00 92.12 80 ALA A CA 1
ATOM 567 C C . ALA A 1 80 ? 6.162 -1.575 -4.986 1.00 92.12 80 ALA A C 1
ATOM 569 O O . ALA A 1 80 ? 7.172 -1.363 -5.648 1.00 92.12 80 ALA A O 1
ATOM 570 N N . LEU A 1 81 ? 5.690 -2.812 -4.816 1.00 91.56 81 LEU A N 1
ATOM 571 C CA . LEU A 1 81 ? 6.313 -3.990 -5.427 1.00 91.56 81 LEU A CA 1
ATOM 572 C C . LEU A 1 81 ? 6.191 -3.955 -6.953 1.00 91.56 81 LEU A C 1
ATOM 574 O O . LEU A 1 81 ? 7.161 -4.217 -7.662 1.00 91.56 81 LEU A O 1
ATOM 578 N N . SER A 1 82 ? 5.019 -3.576 -7.470 1.00 91.25 82 SER A N 1
ATOM 579 C CA . SER A 1 82 ? 4.810 -3.424 -8.909 1.00 91.25 82 SER A CA 1
ATOM 580 C C . SER A 1 82 ? 5.718 -2.347 -9.499 1.00 91.25 82 SER A C 1
ATOM 582 O O . SER A 1 82 ? 6.290 -2.561 -10.566 1.00 91.25 82 SER A O 1
ATOM 584 N N . SER A 1 83 ? 5.871 -1.199 -8.836 1.00 92.00 83 SER A N 1
ATOM 585 C CA . SER A 1 83 ? 6.743 -0.124 -9.312 1.00 92.00 83 SER A CA 1
ATOM 586 C C . SER A 1 83 ? 8.218 -0.515 -9.215 1.00 92.00 83 SER A C 1
ATOM 588 O O . SER A 1 83 ? 8.968 -0.276 -10.160 1.00 92.00 83 SER A O 1
ATOM 590 N N . MET A 1 84 ? 8.617 -1.212 -8.148 1.00 93.94 84 MET A N 1
ATOM 591 C CA . MET A 1 84 ? 9.975 -1.726 -7.974 1.00 93.94 84 MET A CA 1
ATOM 592 C C . MET A 1 84 ? 10.397 -2.668 -9.111 1.00 93.94 84 MET A C 1
ATOM 594 O O . MET A 1 84 ? 11.572 -2.694 -9.454 1.00 93.94 84 MET A O 1
ATOM 598 N N . VAL A 1 85 ? 9.466 -3.407 -9.724 1.00 94.69 85 VAL A N 1
ATOM 599 C CA . VAL A 1 85 ? 9.755 -4.285 -10.873 1.00 94.69 85 VAL A CA 1
ATOM 600 C C . VAL A 1 85 ? 9.609 -3.552 -12.210 1.00 94.69 85 VAL A C 1
ATOM 602 O O . VAL A 1 85 ? 10.456 -3.696 -13.091 1.00 94.69 85 VAL A O 1
ATOM 605 N N . MET A 1 86 ? 8.564 -2.739 -12.376 1.00 94.12 86 MET A N 1
ATOM 606 C CA . MET A 1 86 ? 8.278 -2.077 -13.654 1.00 94.12 86 MET A CA 1
ATOM 607 C C . MET A 1 86 ? 9.272 -0.962 -13.990 1.00 94.12 86 MET A C 1
ATOM 609 O O . MET A 1 86 ? 9.629 -0.796 -15.155 1.00 94.12 86 MET A O 1
ATOM 613 N N . ILE A 1 87 ? 9.751 -0.212 -12.994 1.00 94.81 87 ILE A N 1
ATOM 614 C CA . ILE A 1 87 ? 10.712 0.882 -13.195 1.00 94.81 87 ILE A CA 1
ATOM 615 C C . ILE A 1 87 ? 12.057 0.382 -13.754 1.00 94.81 87 ILE A C 1
ATOM 617 O O . ILE A 1 87 ? 12.470 0.899 -14.793 1.00 94.81 87 ILE A O 1
ATOM 621 N N . PRO A 1 88 ? 12.753 -0.609 -13.158 1.00 94.88 88 PRO A N 1
ATOM 622 C CA . PRO A 1 88 ? 14.031 -1.076 -13.695 1.00 94.88 88 PRO A CA 1
ATOM 623 C C . PRO A 1 88 ? 13.879 -1.746 -15.060 1.00 94.88 88 PRO A C 1
ATOM 625 O O . PRO A 1 88 ? 14.768 -1.614 -15.895 1.00 94.88 88 PRO A O 1
ATOM 628 N N . LEU A 1 89 ? 12.753 -2.419 -15.314 1.00 94.56 89 LEU A N 1
ATOM 629 C CA . LEU A 1 89 ? 12.471 -3.040 -16.608 1.00 94.56 89 LEU A CA 1
ATOM 630 C C . LEU A 1 89 ? 12.234 -1.980 -17.696 1.00 94.56 89 LEU A C 1
ATOM 632 O O . LEU A 1 89 ? 12.714 -2.111 -18.816 1.00 94.56 89 LEU A O 1
ATOM 636 N N . CYS A 1 90 ? 11.563 -0.881 -17.356 1.00 96.00 90 CYS A N 1
ATOM 637 C CA . CYS A 1 90 ? 11.402 0.252 -18.263 1.00 96.00 90 CYS A CA 1
ATOM 638 C C . CYS A 1 90 ? 12.742 0.957 -18.536 1.00 96.00 90 CYS A C 1
ATOM 640 O O . CYS A 1 90 ? 13.080 1.231 -19.688 1.00 96.00 90 CYS A O 1
ATOM 642 N N . LEU A 1 91 ? 13.539 1.197 -17.488 1.00 95.06 91 LEU A N 1
ATOM 643 C CA . LEU A 1 91 ? 14.866 1.802 -17.614 1.00 95.06 91 LEU A CA 1
ATOM 644 C C . LEU A 1 91 ? 15.819 0.929 -18.435 1.00 95.06 91 LEU A C 1
ATOM 646 O O . LEU A 1 91 ? 16.565 1.466 -19.248 1.00 95.06 91 LEU A O 1
ATOM 650 N N . SER A 1 92 ? 15.782 -0.397 -18.271 1.00 94.31 92 SER A N 1
ATOM 651 C CA . SER A 1 92 ? 16.630 -1.307 -19.044 1.00 94.31 92 SER A CA 1
ATOM 652 C C . SER A 1 92 ? 16.273 -1.287 -20.529 1.00 94.31 92 SER A C 1
ATOM 654 O O . SER A 1 92 ? 17.168 -1.167 -21.362 1.00 94.31 92 SER A O 1
ATOM 656 N N . VAL A 1 93 ? 14.981 -1.310 -20.872 1.00 95.50 93 VAL A N 1
ATOM 657 C CA . VAL A 1 93 ? 14.518 -1.194 -22.264 1.00 95.50 93 VAL A CA 1
ATOM 658 C C . VAL A 1 93 ? 14.924 0.152 -22.861 1.00 95.50 93 VAL A C 1
ATOM 660 O O . VAL A 1 93 ? 15.472 0.189 -23.962 1.00 95.50 93 VAL A O 1
ATOM 663 N N . MET A 1 94 ? 14.717 1.252 -22.132 1.00 94.50 94 MET A N 1
ATOM 664 C CA . MET A 1 94 ? 15.141 2.584 -22.573 1.00 94.50 94 MET A CA 1
ATOM 665 C C . MET A 1 94 ? 16.650 2.661 -22.803 1.00 94.50 94 MET A C 1
ATOM 667 O O . MET A 1 94 ? 17.085 3.207 -23.811 1.00 94.50 94 MET A O 1
ATOM 671 N N . LEU A 1 95 ? 17.451 2.076 -21.913 1.00 94.88 95 LEU A N 1
ATOM 672 C CA . LEU A 1 95 ? 18.907 2.061 -22.021 1.00 94.88 95 LEU A CA 1
ATOM 673 C C . LEU A 1 95 ? 19.368 1.239 -23.234 1.00 94.88 95 LEU A C 1
ATOM 675 O O . LEU A 1 95 ? 20.222 1.700 -23.988 1.00 94.88 95 LEU A O 1
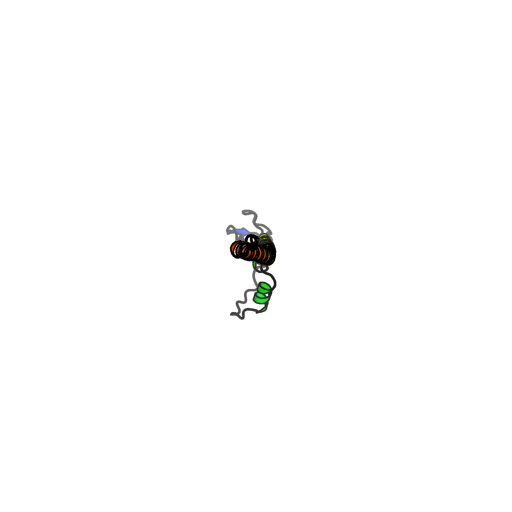ATOM 679 N N . VAL A 1 96 ? 18.770 0.069 -23.477 1.00 95.94 96 VAL A N 1
ATOM 680 C CA . VAL A 1 96 ? 19.070 -0.758 -24.660 1.00 95.94 96 VAL A CA 1
ATOM 681 C C . VAL A 1 96 ? 18.725 -0.021 -25.952 1.00 95.94 96 VAL A C 1
ATOM 683 O O . VAL A 1 96 ? 19.538 -0.003 -26.873 1.00 95.94 96 VAL A O 1
ATOM 686 N N . LEU A 1 97 ? 17.558 0.626 -26.020 1.00 93.19 97 LEU A N 1
ATOM 687 C CA . LEU A 1 97 ? 17.169 1.429 -27.182 1.00 93.19 97 LEU A CA 1
ATOM 688 C C . LEU A 1 97 ? 18.105 2.621 -27.388 1.00 93.19 97 LEU A C 1
ATOM 690 O O . LEU A 1 97 ? 18.451 2.940 -28.523 1.00 93.19 97 LEU A O 1
ATOM 694 N N . TRP A 1 98 ? 18.547 3.254 -26.303 1.00 95.50 98 TRP A N 1
ATOM 695 C CA . TRP A 1 98 ? 19.470 4.381 -26.361 1.00 95.50 98 TRP A CA 1
ATOM 696 C C . TRP A 1 98 ? 20.851 3.958 -26.874 1.00 95.50 98 TRP A C 1
ATOM 698 O O . TRP A 1 98 ? 21.363 4.562 -27.813 1.00 95.50 98 TRP A O 1
ATOM 708 N N . ILE A 1 99 ? 21.417 2.869 -26.342 1.00 94.25 99 ILE A N 1
ATOM 709 C CA . ILE A 1 99 ? 22.685 2.305 -26.828 1.00 94.25 99 ILE A CA 1
ATOM 710 C C . ILE A 1 99 ? 22.551 1.838 -28.280 1.00 94.25 99 ILE A C 1
ATOM 712 O O . ILE A 1 99 ? 23.421 2.141 -29.091 1.00 94.25 99 ILE A O 1
ATOM 716 N N . GLY A 1 100 ? 21.469 1.138 -28.632 1.00 91.06 100 GLY A N 1
ATOM 717 C CA . GLY A 1 100 ? 21.216 0.695 -30.004 1.00 91.06 100 GLY A CA 1
ATOM 718 C C . GLY A 1 100 ? 21.100 1.864 -30.985 1.00 91.06 100 GLY A C 1
ATOM 719 O O . GLY A 1 100 ? 21.679 1.822 -32.067 1.00 91.06 100 GLY A O 1
ATOM 720 N N . GLY A 1 101 ? 20.423 2.942 -30.584 1.00 89.00 101 GLY A N 1
ATOM 721 C CA . GLY A 1 101 ? 20.337 4.176 -31.361 1.00 89.00 101 GLY A CA 1
ATOM 722 C C . GLY A 1 101 ? 21.695 4.850 -31.550 1.00 89.00 101 GLY A C 1
ATOM 723 O O . GLY A 1 101 ? 22.024 5.247 -32.666 1.00 89.00 101 GLY A O 1
ATOM 724 N N . ILE A 1 102 ? 22.514 4.921 -30.494 1.00 88.19 102 ILE A N 1
ATOM 725 C CA . ILE A 1 102 ? 23.888 5.430 -30.592 1.00 88.19 102 ILE A CA 1
ATOM 726 C C . ILE A 1 102 ? 24.691 4.579 -31.571 1.00 88.19 102 ILE A C 1
ATOM 728 O O . ILE A 1 102 ? 25.298 5.142 -32.471 1.00 88.19 102 ILE A O 1
ATOM 732 N N . TRP A 1 103 ? 24.635 3.250 -31.461 1.00 86.56 103 TRP A N 1
ATOM 733 C CA . TRP A 1 103 ? 25.324 2.341 -32.379 1.00 86.56 103 TRP A CA 1
ATOM 734 C C . TRP A 1 103 ? 24.912 2.540 -33.837 1.00 86.56 103 TRP A C 1
ATOM 736 O O . TRP A 1 103 ? 25.775 2.520 -34.708 1.00 86.56 103 TRP A O 1
ATOM 746 N N . ILE A 1 104 ? 23.626 2.765 -34.118 1.00 85.00 104 ILE A N 1
ATOM 747 C CA . ILE A 1 104 ? 23.140 3.070 -35.473 1.00 85.00 104 ILE A CA 1
ATOM 748 C C . ILE A 1 104 ? 23.732 4.388 -35.983 1.00 85.00 104 ILE A C 1
ATOM 750 O O . ILE A 1 104 ? 24.184 4.451 -37.120 1.00 85.00 104 ILE A O 1
ATOM 754 N N . VAL A 1 105 ? 23.761 5.428 -35.147 1.00 85.00 105 VAL A N 1
ATOM 755 C CA . VAL A 1 105 ? 24.305 6.746 -35.515 1.00 85.00 105 VAL A CA 1
ATOM 756 C C . VAL A 1 105 ? 25.825 6.714 -35.680 1.00 85.00 105 VAL A C 1
ATOM 758 O O . VAL A 1 105 ? 26.364 7.405 -36.540 1.00 85.00 105 VAL A O 1
ATOM 761 N N . THR A 1 106 ? 26.528 5.937 -34.858 1.00 79.19 106 THR A N 1
ATOM 762 C CA . THR A 1 106 ? 27.992 5.859 -34.873 1.00 79.19 106 THR A CA 1
ATOM 763 C C . THR A 1 106 ? 28.533 4.781 -35.794 1.00 79.19 106 THR A C 1
ATOM 765 O O . THR A 1 106 ? 29.747 4.728 -35.936 1.00 79.19 106 THR A O 1
ATOM 768 N N . SER A 1 107 ? 27.696 3.914 -36.379 1.00 71.75 107 SER A N 1
ATOM 769 C CA . SER A 1 107 ? 28.146 2.921 -37.360 1.00 71.75 107 SER A CA 1
ATOM 770 C C . SER A 1 107 ? 28.578 3.661 -38.626 1.00 71.75 107 SER A C 1
ATOM 772 O O . SER A 1 107 ? 27.715 4.153 -39.355 1.00 71.75 107 SER A O 1
ATOM 774 N N . PRO A 1 108 ? 29.891 3.794 -38.894 1.00 60.22 108 PRO A N 1
ATOM 77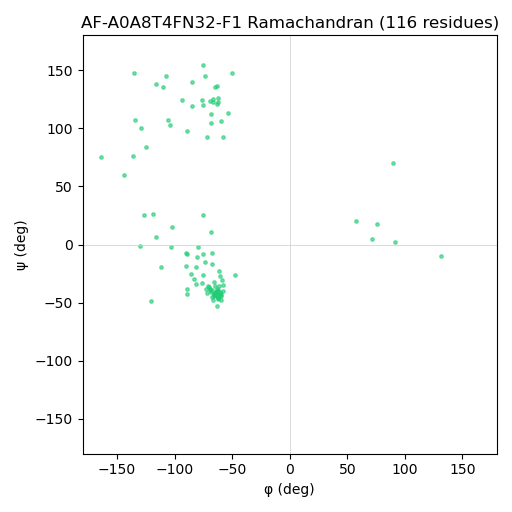5 C CA . PRO A 1 108 ? 30.336 4.381 -40.143 1.00 60.22 108 PRO A CA 1
ATOM 776 C C . PRO A 1 108 ? 29.882 3.446 -41.266 1.00 60.22 108 PRO A C 1
ATOM 778 O O . PRO A 1 108 ? 30.008 2.228 -41.143 1.00 60.22 108 PRO A O 1
ATOM 781 N N . GLU A 1 109 ? 29.325 3.989 -42.347 1.00 63.28 109 GLU A N 1
ATOM 782 C CA . GLU A 1 109 ? 29.019 3.215 -43.550 1.00 63.28 109 GLU A CA 1
ATOM 783 C C . GLU A 1 109 ? 30.302 2.557 -44.083 1.00 63.28 109 GLU A C 1
ATOM 785 O O . GLU A 1 109 ? 31.034 3.119 -44.892 1.00 63.28 109 GLU A O 1
ATOM 790 N N . GLU A 1 110 ? 30.571 1.325 -43.659 1.00 57.66 110 GLU A N 1
ATOM 791 C CA . GLU A 1 110 ? 31.685 0.491 -44.122 1.00 57.66 110 GLU A CA 1
ATOM 792 C C . GLU A 1 110 ? 31.411 -0.089 -45.529 1.00 57.66 110 GLU A C 1
ATOM 794 O O . GLU A 1 110 ? 31.902 -1.154 -45.893 1.00 57.66 110 GLU A O 1
ATOM 799 N N . SER A 1 111 ? 30.573 0.575 -46.337 1.00 57.28 111 SER A N 1
ATOM 800 C CA . SER A 1 111 ? 29.957 -0.020 -47.531 1.00 57.28 111 SER A CA 1
ATOM 801 C C . SER A 1 111 ? 30.337 0.608 -48.875 1.00 57.28 111 SER A C 1
ATOM 803 O O . SER A 1 111 ? 29.815 0.174 -49.902 1.00 57.28 111 SER A O 1
ATOM 805 N N . SER A 1 112 ? 31.278 1.559 -48.943 1.00 51.44 112 SER A N 1
ATOM 806 C CA . SER A 1 112 ? 31.631 2.162 -50.240 1.00 51.44 112 SER A CA 1
ATOM 807 C C . SER A 1 112 ? 33.110 2.506 -50.422 1.00 51.44 112 SER A C 1
ATOM 809 O O . SER A 1 112 ? 33.468 3.638 -50.736 1.00 51.44 112 SER A O 1
ATOM 811 N N . PHE A 1 113 ? 33.987 1.505 -50.330 1.00 55.38 113 PHE A N 1
ATOM 812 C CA . PHE A 1 113 ? 35.268 1.564 -51.040 1.00 55.38 113 PHE A CA 1
ATOM 813 C C . PHE A 1 113 ? 35.582 0.219 -51.704 1.00 55.38 113 PHE A C 1
ATOM 815 O O . PHE A 1 113 ? 36.389 -0.574 -51.227 1.00 55.38 113 PHE A O 1
ATOM 822 N N . LYS A 1 114 ? 34.911 -0.055 -52.831 1.00 57.38 114 LYS A N 1
ATOM 823 C CA . LYS A 1 114 ? 35.427 -1.015 -53.815 1.00 57.38 114 LYS A CA 1
ATOM 824 C C . LYS A 1 114 ? 36.555 -0.322 -54.589 1.00 57.38 114 LYS A C 1
ATOM 826 O O . LYS A 1 114 ? 36.284 0.726 -55.177 1.00 57.38 114 LYS A O 1
ATOM 831 N N . PRO A 1 115 ? 37.779 -0.874 -54.645 1.00 60.88 115 PRO A N 1
ATOM 832 C CA . PRO A 1 115 ? 38.778 -0.376 -55.579 1.00 60.88 115 PRO A CA 1
ATOM 833 C C . PRO A 1 115 ? 38.271 -0.608 -57.010 1.00 60.88 115 PRO A C 1
ATOM 835 O O . PRO A 1 115 ? 37.956 -1.734 -57.394 1.00 60.88 115 PRO A O 1
ATOM 838 N N . GLN A 1 116 ? 38.140 0.476 -57.776 1.00 64.31 116 GLN A N 1
ATOM 839 C CA . GLN A 1 116 ? 37.913 0.444 -59.223 1.00 64.31 116 GLN A CA 1
ATOM 840 C C . GLN A 1 116 ? 39.174 -0.122 -59.903 1.00 64.31 116 GLN A C 1
ATOM 842 O O . GLN A 1 116 ? 40.251 0.437 -59.691 1.00 64.31 116 GLN A O 1
ATOM 847 N N . PRO A 1 117 ? 39.084 -1.209 -60.690 1.00 69.38 117 PRO A N 1
ATOM 848 C CA . PRO A 1 117 ? 40.209 -1.705 -61.469 1.00 69.38 117 PRO A CA 1
ATOM 849 C C . PRO A 1 117 ? 40.225 -1.030 -62.844 1.00 69.38 117 PRO A C 1
ATOM 851 O O . PRO A 1 117 ? 39.527 -1.491 -63.745 1.00 69.38 117 PRO A O 1
ATOM 854 N N . HIS A 1 118 ? 41.027 0.022 -63.015 1.00 55.34 118 HIS A N 1
ATOM 855 C CA . HIS A 1 118 ? 41.419 0.530 -64.334 1.00 55.34 118 HIS A CA 1
ATOM 856 C C . HIS A 1 118 ? 42.884 0.960 -64.326 1.00 55.34 118 HIS A C 1
ATOM 858 O O . HIS A 1 118 ? 43.237 1.818 -63.488 1.00 55.34 118 HIS A O 1
#

Foldseek 3Di:
DAQPVPRHDDDPPDQADPPPRDGRVVPVPPPDDDDDDDDDDPVVVVVVCVVDVQPVPVVPPCVPRSVVRNVVVVVVVVVVVVCVVVVVVVVVVVVVVVVVVVCVVPVDCPPDDDDDDD

Sequence (118 aa):
MYCPNCGKELGPGDVYCGNCFVAVESYAGREEKEEVEKPSIPAGAVLLSLILPGMGGVVTGRPVIGVLILVASIAALLVALSSMVMIPLCLSVMLVLWIGGIWIVTSPEESSFKPQPH

Mean predicted aligned error: 19.72 Å

Radius of gyration: 36.3 Å; Cα contacts (8 Å, |Δi|>4): 53; chains: 1; bounding box: 81×20×106 Å

Solvent-accessible surface area (backbone atoms only — not comparable to full-atom values): 7506 Å² total; per-residue (Å²): 96,63,38,93,88,77,65,48,81,45,64,94,86,56,56,51,39,96,81,80,69,47,65,50,61,81,61,79,75,74,78,88,87,86,76,91,71,84,86,71,80,57,64,63,60,56,49,50,48,70,76,37,71,36,68,81,39,54,83,77,80,42,63,67,58,21,53,51,40,40,52,50,51,53,51,50,50,52,51,50,54,51,46,66,54,48,51,57,54,50,51,50,52,52,49,52,52,49,52,51,50,50,50,61,73,67,54,72,82,89,78,80,82,75,85,79,91,128

Nearest PDB structures (foldseek):
  3b08-assembly3_H  TM=4.835E-01  e=1.210E+00  Mus musculus

pLDDT: mean 73.41, std 18.19, range [34.69, 96.0]

Secondary structure (DSSP, 8-state):
-B-TTT--B--TT-SB-TTT--BSGGGTT--S----PPP---HHHHHHHHHSTTGGGGGGT-HHHHHHHHHHHHHHHHHHHHHHHHHHHHHHHHHHHHHHHHHHHH---TT--PPP--